Protein AF-A0A3E0NSB4-F1 (afdb_monomer_lite)

Secondary structure (DSSP, 8-state):
--HHHHHHHHHHHHHHHHHHHHHHHHPPPP-SS--HHHHHHHHHHHHHHHHHHHHHHHHHHHHTT-

Radius of gyration: 15.79 Å; chains: 1; bounding box: 33×22×45 Å

Foldseek 3Di:
DPVVVLVVLLVVLVVVLVVLVVCLVPPPDDPDDDPVVNVVSVVSNVVSVVVNVVSVVVVVVVVVPD

Structure (mmCIF, N/CA/C/O backbone):
data_AF-A0A3E0NSB4-F1
#
_entry.id   AF-A0A3E0NSB4-F1
#
loop_
_atom_site.group_PDB
_atom_site.id
_atom_site.type_symbol
_atom_site.label_atom_id
_atom_site.label_alt_id
_atom_site.label_comp_id
_ato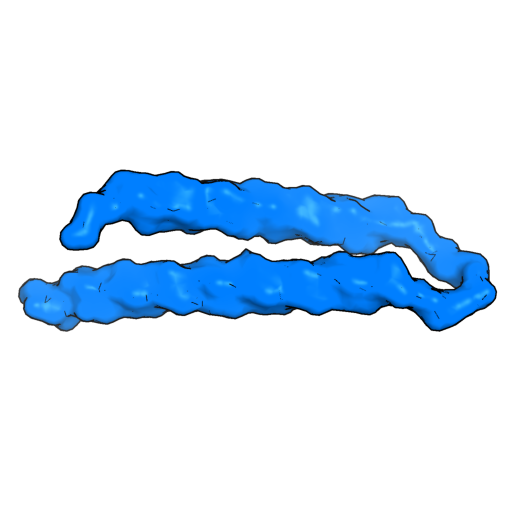m_site.label_asym_id
_atom_site.label_entity_id
_atom_site.label_seq_id
_atom_site.pdbx_PDB_ins_code
_atom_site.Cartn_x
_atom_site.Cartn_y
_atom_site.Cartn_z
_atom_site.occupancy
_atom_site.B_iso_or_equiv
_atom_site.auth_seq_id
_atom_site.auth_comp_id
_atom_site.auth_asym_id
_atom_site.auth_atom_id
_atom_site.pdbx_PDB_model_num
ATOM 1 N N . MET A 1 1 ? -5.081 3.418 25.012 1.00 50.41 1 MET A N 1
ATOM 2 C CA . MET A 1 1 ? -4.557 3.496 23.637 1.00 50.41 1 MET A CA 1
ATOM 3 C C . MET A 1 1 ? -5.018 4.823 23.104 1.00 50.41 1 MET A C 1
ATOM 5 O O . MET A 1 1 ? -6.218 5.054 23.075 1.00 50.41 1 MET A O 1
ATOM 9 N N . ASP A 1 2 ? -4.065 5.710 22.866 1.00 56.41 2 ASP A N 1
ATOM 10 C CA . ASP A 1 2 ? -4.307 7.060 22.383 1.00 56.41 2 ASP A CA 1
ATOM 11 C C . ASP A 1 2 ? -4.840 6.974 20.946 1.00 56.41 2 ASP A C 1
ATOM 13 O O . ASP A 1 2 ? -4.222 6.347 20.087 1.00 56.41 2 ASP A O 1
ATOM 17 N N . THR A 1 3 ? -6.043 7.487 20.702 1.00 62.69 3 THR A N 1
ATOM 18 C CA . THR A 1 3 ? -6.722 7.366 19.400 1.00 62.69 3 THR A CA 1
ATOM 19 C C . THR A 1 3 ? -5.930 8.067 18.291 1.00 62.69 3 THR A C 1
ATOM 21 O O . THR A 1 3 ? -5.929 7.602 17.153 1.00 62.69 3 THR A O 1
ATOM 24 N N . SER A 1 4 ? -5.170 9.103 18.658 1.00 70.50 4 SER A N 1
ATOM 25 C CA . SER A 1 4 ? -4.303 9.888 17.777 1.00 70.50 4 SER A CA 1
ATOM 26 C C . SER A 1 4 ? -3.160 9.069 17.165 1.00 70.50 4 SER A C 1
ATOM 28 O O . SER A 1 4 ? -2.813 9.284 16.005 1.00 70.50 4 SER A O 1
ATOM 30 N N . ASP A 1 5 ? -2.603 8.091 17.889 1.00 74.69 5 ASP A N 1
ATOM 31 C CA . ASP A 1 5 ? -1.579 7.177 17.353 1.00 74.69 5 ASP A CA 1
ATOM 32 C C . ASP A 1 5 ? -2.141 6.258 16.256 1.00 74.69 5 ASP A C 1
ATOM 34 O O . ASP A 1 5 ? -1.461 5.944 15.275 1.00 74.69 5 ASP A O 1
ATOM 38 N N . VAL A 1 6 ? -3.395 5.821 16.406 1.00 73.38 6 VAL A N 1
ATOM 39 C CA . VAL A 1 6 ? -4.064 4.945 15.432 1.00 73.38 6 VAL A CA 1
ATOM 40 C C . VAL A 1 6 ? -4.421 5.723 14.168 1.00 73.38 6 VAL A C 1
ATOM 42 O O . VAL A 1 6 ? -4.176 5.225 13.070 1.00 73.38 6 VAL A O 1
ATOM 45 N N . GLU A 1 7 ? -4.940 6.944 14.318 1.00 76.94 7 GLU A N 1
ATOM 46 C CA . GLU A 1 7 ? -5.278 7.827 13.194 1.00 76.94 7 GLU A CA 1
ATOM 47 C C . GLU A 1 7 ? -4.029 8.223 12.396 1.00 76.94 7 GLU A C 1
ATOM 49 O O . GLU A 1 7 ? -4.006 8.065 11.177 1.00 76.94 7 GLU A O 1
ATOM 54 N N . ASN A 1 8 ? -2.940 8.608 13.069 1.00 86.31 8 ASN A N 1
ATOM 55 C CA . ASN A 1 8 ? -1.680 8.934 12.395 1.00 86.31 8 ASN A CA 1
ATOM 56 C C . ASN A 1 8 ? -1.110 7.725 11.632 1.00 86.31 8 ASN A C 1
ATOM 58 O O . ASN A 1 8 ? -0.597 7.850 10.518 1.00 86.31 8 ASN A O 1
ATOM 62 N N . ARG A 1 9 ? -1.217 6.521 12.207 1.00 86.31 9 ARG A N 1
ATOM 63 C CA . ARG A 1 9 ? -0.758 5.296 11.544 1.00 86.31 9 ARG A CA 1
ATOM 64 C C . ARG A 1 9 ? -1.608 4.950 10.322 1.00 86.31 9 ARG A C 1
ATOM 66 O O . ARG A 1 9 ? -1.043 4.526 9.316 1.00 86.31 9 ARG A O 1
ATOM 73 N N . GLU A 1 10 ? -2.924 5.143 10.394 1.00 87.25 10 GLU A N 1
ATOM 74 C CA . GLU A 1 10 ? -3.826 4.958 9.253 1.00 87.25 10 GLU A CA 1
ATOM 75 C C . GLU A 1 10 ? -3.475 5.927 8.115 1.00 87.25 10 GLU A C 1
ATOM 77 O O . GLU A 1 10 ? -3.220 5.470 7.002 1.00 87.25 10 GLU A O 1
ATOM 82 N N . GLU A 1 11 ? -3.335 7.227 8.396 1.00 89.12 11 GLU A N 1
ATOM 83 C CA . GLU A 1 11 ? -2.964 8.235 7.389 1.00 89.12 11 GLU A CA 1
ATOM 84 C C . GLU A 1 11 ? -1.630 7.916 6.700 1.00 89.12 11 GLU A C 1
ATOM 86 O O . GLU A 1 11 ? -1.503 8.011 5.476 1.00 89.12 11 GLU A O 1
ATOM 91 N N . ARG A 1 12 ? -0.623 7.487 7.471 1.00 90.62 12 ARG A N 1
ATOM 92 C CA . ARG A 1 12 ? 0.685 7.104 6.921 1.00 90.62 12 ARG A CA 1
ATOM 93 C C . ARG A 1 12 ? 0.592 5.902 5.987 1.00 90.62 12 ARG A C 1
ATOM 95 O O . ARG A 1 12 ? 1.195 5.922 4.914 1.00 90.62 12 ARG A O 1
ATOM 102 N N . LEU A 1 13 ? -0.164 4.878 6.378 1.00 91.19 13 LEU A N 1
ATOM 103 C CA . LEU A 1 13 ? -0.372 3.686 5.559 1.00 91.19 13 LEU A CA 1
ATOM 104 C C . LEU A 1 13 ? -1.209 3.999 4.312 1.00 91.19 13 LEU A C 1
ATOM 106 O O . LEU A 1 13 ? -0.949 3.447 3.245 1.00 91.19 13 LEU A O 1
ATOM 110 N N . GLU A 1 14 ? -2.182 4.906 4.394 1.00 91.25 14 GLU A N 1
ATOM 111 C CA . GLU A 1 14 ? -2.935 5.354 3.219 1.00 91.25 14 GLU A CA 1
ATOM 112 C C . GLU A 1 14 ? -2.061 6.124 2.227 1.00 91.25 14 GLU A C 1
ATOM 114 O O . GLU A 1 14 ? -2.134 5.867 1.020 1.00 91.25 14 GLU A O 1
ATOM 119 N N . ALA A 1 15 ? -1.188 7.005 2.720 1.00 92.88 15 ALA A N 1
ATOM 120 C CA . ALA A 1 15 ? -0.222 7.711 1.887 1.00 92.88 15 ALA A CA 1
ATOM 121 C C . ALA A 1 15 ? 0.759 6.739 1.206 1.00 92.88 15 ALA A C 1
ATOM 123 O O . ALA A 1 15 ? 1.047 6.878 0.016 1.00 92.88 15 ALA A O 1
ATOM 124 N N . GLU A 1 16 ? 1.242 5.727 1.930 1.00 92.12 16 GLU A N 1
ATOM 125 C CA . GLU A 1 16 ? 2.120 4.687 1.384 1.00 92.12 16 GLU A CA 1
ATOM 126 C C . GLU A 1 16 ? 1.405 3.824 0.338 1.00 92.12 16 GLU A C 1
ATOM 128 O O . GLU A 1 16 ? 1.939 3.598 -0.750 1.00 92.12 16 GLU A O 1
ATOM 133 N N . LYS A 1 17 ? 0.151 3.432 0.601 1.00 92.06 17 LYS A N 1
ATOM 134 C CA . LYS A 1 17 ? -0.701 2.751 -0.380 1.00 92.06 17 LYS A CA 1
ATOM 135 C C . LYS A 1 17 ? -0.801 3.573 -1.661 1.00 92.06 17 LYS A C 1
ATOM 137 O O . LYS A 1 17 ? -0.633 3.024 -2.743 1.00 92.06 17 LYS A O 1
ATOM 142 N N . GLN A 1 18 ? -1.090 4.868 -1.558 1.00 92.19 18 GLN A N 1
ATOM 143 C CA . GLN A 1 18 ? -1.258 5.722 -2.732 1.00 92.19 18 GLN A CA 1
ATOM 144 C C . GLN A 1 18 ? 0.027 5.802 -3.565 1.00 92.19 18 GLN A C 1
ATOM 146 O O . GLN A 1 18 ? -0.035 5.620 -4.780 1.00 92.19 18 GLN A O 1
ATOM 151 N N . ARG A 1 19 ? 1.186 5.958 -2.913 1.00 91.56 19 ARG A N 1
ATOM 152 C CA . ARG A 1 19 ? 2.493 5.931 -3.590 1.00 91.56 19 ARG A CA 1
ATOM 153 C C . ARG A 1 19 ? 2.729 4.620 -4.334 1.00 91.56 19 ARG A C 1
ATOM 155 O O . ARG A 1 19 ? 3.070 4.653 -5.508 1.00 91.56 19 ARG A O 1
ATOM 162 N N . LEU A 1 20 ? 2.476 3.479 -3.690 1.00 89.88 20 LEU A N 1
ATOM 163 C CA . LEU A 1 20 ? 2.635 2.161 -4.317 1.00 89.88 20 LEU A CA 1
ATOM 164 C C . LEU A 1 20 ? 1.705 1.983 -5.524 1.00 89.88 20 LEU A C 1
ATOM 166 O O . LEU A 1 20 ? 2.110 1.429 -6.540 1.00 89.88 20 LEU A O 1
ATOM 170 N N . TYR A 1 21 ? 0.461 2.460 -5.440 1.00 89.50 21 TYR A N 1
ATOM 171 C CA . TYR A 1 21 ? -0.485 2.411 -6.560 1.00 89.50 21 TYR A CA 1
ATOM 172 C C . TYR A 1 21 ? -0.043 3.287 -7.733 1.00 89.50 21 TYR A C 1
ATOM 174 O O . TYR A 1 21 ? -0.178 2.876 -8.885 1.00 89.50 21 TYR A O 1
ATOM 182 N N . GLU A 1 22 ? 0.468 4.484 -7.455 1.00 90.38 22 GLU A N 1
ATOM 183 C CA . GLU A 1 22 ? 1.025 5.370 -8.477 1.00 90.38 22 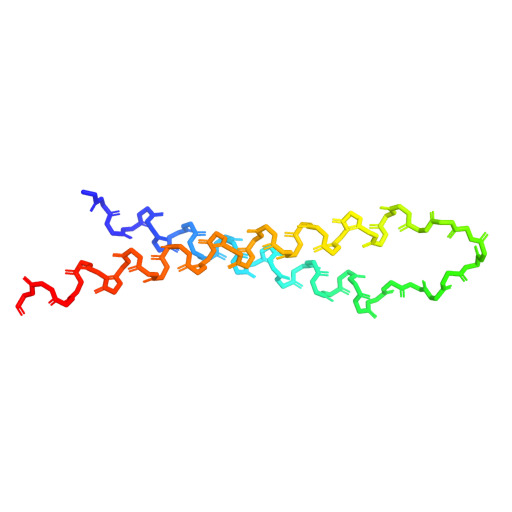GLU A CA 1
ATOM 184 C C . GLU A 1 22 ? 2.259 4.754 -9.127 1.00 90.38 22 GLU A C 1
ATOM 186 O O . GLU A 1 22 ? 2.357 4.755 -10.351 1.00 90.38 22 GLU A O 1
ATOM 191 N N . GLU A 1 23 ? 3.147 4.158 -8.338 1.00 88.56 23 GLU A N 1
ATOM 192 C CA . GLU A 1 23 ? 4.354 3.495 -8.824 1.00 88.56 23 GLU A CA 1
ATOM 193 C C . GLU A 1 23 ? 4.022 2.272 -9.685 1.00 88.56 23 GLU A C 1
ATOM 195 O O . GLU A 1 23 ? 4.542 2.155 -10.78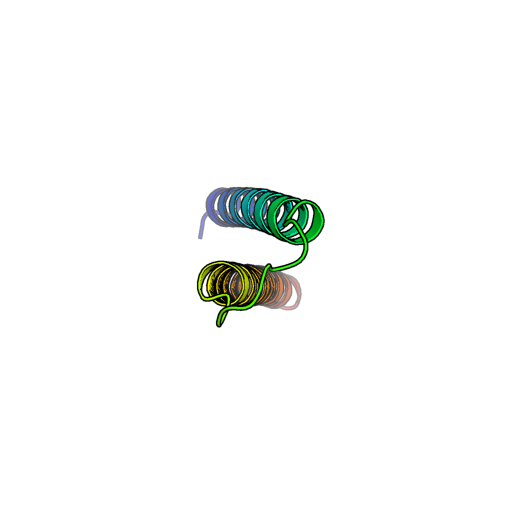6 1.00 88.56 23 GLU A O 1
ATOM 200 N N . ILE A 1 24 ? 3.063 1.434 -9.275 1.00 87.44 24 ILE A N 1
ATOM 201 C CA . ILE A 1 24 ? 2.538 0.312 -10.078 1.00 87.44 24 ILE A CA 1
ATOM 202 C C . ILE A 1 24 ? 1.870 0.806 -11.371 1.00 87.44 24 ILE A C 1
ATOM 204 O O . ILE A 1 24 ? 2.014 0.182 -12.419 1.00 87.44 24 ILE A O 1
ATOM 208 N N . ARG A 1 25 ? 1.120 1.916 -11.316 1.00 86.31 25 ARG A N 1
ATOM 209 C CA . ARG A 1 25 ? 0.396 2.471 -12.474 1.00 86.31 25 ARG A CA 1
ATOM 210 C C . ARG A 1 25 ? 1.329 3.140 -13.481 1.00 86.31 25 ARG A C 1
ATOM 212 O O . ARG A 1 25 ? 1.050 3.115 -14.676 1.00 86.31 25 ARG A O 1
ATOM 219 N N . THR A 1 26 ? 2.381 3.788 -12.993 1.00 87.31 26 THR A N 1
ATOM 220 C CA . THR A 1 26 ? 3.407 4.446 -13.814 1.00 87.31 26 THR A CA 1
ATOM 221 C C . THR A 1 26 ? 4.523 3.493 -14.221 1.00 87.31 26 THR A C 1
ATOM 223 O O . THR A 1 26 ? 5.364 3.867 -15.038 1.00 87.31 26 THR A O 1
ATOM 226 N N . TYR A 1 27 ? 4.505 2.263 -13.700 1.00 80.62 27 TYR A N 1
ATOM 227 C CA . TYR A 1 27 ? 5.492 1.247 -13.999 1.00 80.62 27 TYR A CA 1
ATOM 228 C C . TYR A 1 27 ? 5.490 0.926 -15.505 1.00 80.62 27 TYR A C 1
ATOM 230 O O . TYR A 1 27 ? 4.469 0.470 -16.034 1.00 80.62 27 TYR A O 1
ATOM 238 N N . PRO A 1 28 ? 6.594 1.181 -16.230 1.00 78.88 28 PRO A N 1
ATOM 239 C CA . PRO A 1 28 ? 6.654 0.915 -17.660 1.00 78.88 28 PRO A CA 1
ATOM 240 C C . PRO A 1 28 ? 6.533 -0.591 -17.933 1.00 78.88 28 PRO A C 1
ATOM 242 O O . PRO A 1 28 ? 7.024 -1.418 -17.168 1.00 78.88 28 PRO A O 1
ATOM 245 N N . THR A 1 29 ? 5.880 -0.963 -19.037 1.00 65.56 29 THR A N 1
ATOM 246 C CA . THR A 1 29 ? 5.693 -2.372 -19.419 1.00 65.56 29 THR A CA 1
ATOM 247 C C . THR A 1 29 ? 7.042 -3.094 -19.547 1.00 65.56 29 THR A C 1
ATOM 249 O O . THR A 1 29 ? 7.928 -2.572 -20.232 1.00 65.56 29 THR A O 1
ATOM 252 N N . PRO A 1 30 ? 7.203 -4.283 -18.937 1.00 62.84 30 PRO A N 1
ATOM 253 C CA . PRO A 1 30 ? 8.505 -4.914 -18.772 1.00 62.84 30 PRO A CA 1
ATOM 254 C C . PRO A 1 30 ? 9.110 -5.348 -20.110 1.00 62.84 30 PRO A C 1
ATOM 256 O O . PRO A 1 30 ? 8.500 -6.078 -20.894 1.00 62.84 30 PRO A O 1
ATOM 259 N N . ILE A 1 31 ? 10.359 -4.938 -20.339 1.00 58.28 31 ILE A N 1
ATOM 260 C CA . ILE A 1 31 ? 11.242 -5.536 -21.340 1.00 58.28 31 ILE A CA 1
ATOM 261 C C . ILE A 1 31 ? 11.781 -6.827 -20.706 1.00 58.28 31 ILE A C 1
ATOM 263 O O . ILE A 1 31 ? 12.636 -6.768 -19.834 1.00 58.28 31 ILE A O 1
ATOM 267 N N . ALA A 1 32 ? 11.196 -7.965 -21.094 1.00 53.25 32 ALA A N 1
ATOM 268 C CA . ALA A 1 32 ? 11.581 -9.353 -20.796 1.00 53.25 32 ALA A CA 1
ATOM 269 C C . ALA A 1 32 ? 12.568 -9.587 -19.623 1.00 53.25 32 ALA A C 1
ATOM 271 O O . ALA A 1 32 ? 13.785 -9.552 -19.788 1.00 53.25 32 ALA A O 1
ATOM 272 N N . GLY A 1 33 ? 12.024 -9.951 -18.461 1.00 59.12 33 GLY A N 1
ATOM 273 C CA . GLY A 1 33 ? 12.758 -10.417 -17.283 1.00 59.12 33 GLY A CA 1
ATOM 274 C C . GLY A 1 33 ? 11.791 -10.544 -16.112 1.00 59.12 33 GLY A C 1
ATOM 275 O O . GLY A 1 33 ? 10.836 -9.778 -16.041 1.00 59.12 33 GLY A O 1
ATOM 276 N N . CYS A 1 34 ? 11.972 -11.537 -15.237 1.00 71.56 34 CYS A N 1
ATOM 277 C CA . CYS A 1 34 ? 11.163 -11.677 -14.024 1.00 71.56 34 CYS A CA 1
ATOM 2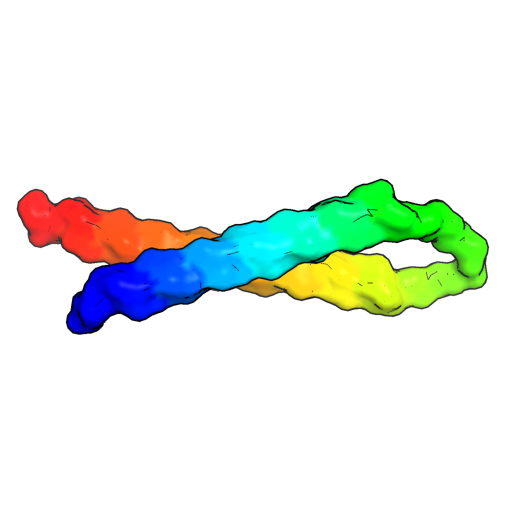78 C C . CYS A 1 34 ? 11.219 -10.356 -13.251 1.00 71.56 34 CYS A C 1
ATOM 280 O O . CYS A 1 34 ? 12.270 -9.997 -12.721 1.00 71.56 34 CYS A O 1
ATOM 282 N N . ASP A 1 35 ? 10.115 -9.614 -13.252 1.00 80.44 35 ASP A N 1
ATOM 283 C CA . ASP A 1 35 ? 10.086 -8.258 -12.731 1.00 80.44 35 ASP A CA 1
ATOM 284 C C . ASP A 1 35 ? 9.966 -8.301 -11.206 1.00 80.44 35 ASP A C 1
ATOM 286 O O . ASP A 1 35 ? 8.895 -8.169 -10.609 1.00 80.44 35 ASP A O 1
ATOM 290 N N . GLN A 1 36 ? 11.098 -8.599 -10.565 1.00 84.38 36 GLN A N 1
ATOM 291 C CA . GLN A 1 36 ? 11.209 -8.680 -9.112 1.00 84.38 36 GLN A CA 1
ATOM 292 C C . GLN A 1 36 ? 10.798 -7.363 -8.452 1.00 84.38 36 GLN A C 1
ATOM 294 O O . GLN A 1 36 ? 10.270 -7.384 -7.342 1.00 84.38 36 GLN A O 1
ATOM 299 N N . GLN A 1 37 ? 10.999 -6.235 -9.138 1.00 83.25 37 GLN A N 1
ATOM 300 C CA . GLN A 1 37 ? 10.596 -4.923 -8.658 1.00 83.25 37 GLN A CA 1
ATOM 301 C C . GLN A 1 37 ? 9.070 -4.789 -8.657 1.00 83.25 37 GLN A C 1
ATOM 303 O O . GLN A 1 37 ? 8.497 -4.403 -7.640 1.00 83.25 37 GLN A O 1
ATOM 308 N N . PHE A 1 38 ? 8.393 -5.195 -9.729 1.00 84.50 38 PHE A N 1
ATOM 309 C CA . PHE A 1 38 ? 6.933 -5.214 -9.779 1.00 84.50 38 PHE A CA 1
ATOM 310 C C . PHE A 1 38 ? 6.327 -6.169 -8.742 1.00 84.50 38 PHE A C 1
ATOM 312 O O . PHE A 1 38 ? 5.393 -5.803 -8.026 1.00 84.50 38 PHE A O 1
ATOM 319 N N . ASN A 1 39 ? 6.897 -7.369 -8.591 1.00 85.62 39 ASN A N 1
ATOM 320 C CA . ASN A 1 39 ? 6.467 -8.319 -7.561 1.00 85.62 39 ASN A CA 1
ATOM 321 C C . ASN A 1 39 ? 6.640 -7.742 -6.151 1.00 85.62 39 ASN A C 1
ATOM 323 O O . ASN A 1 39 ? 5.737 -7.859 -5.324 1.00 85.62 39 ASN A O 1
ATOM 327 N N . TYR A 1 40 ? 7.755 -7.056 -5.889 1.00 88.62 40 TYR A N 1
ATOM 328 C CA . TYR A 1 40 ? 7.973 -6.365 -4.622 1.00 88.62 40 TYR A CA 1
ATOM 329 C C . TYR A 1 40 ? 6.914 -5.281 -4.378 1.00 88.62 40 TYR A C 1
ATOM 331 O O . TYR A 1 40 ? 6.344 -5.231 -3.289 1.00 88.62 40 TYR A O 1
ATOM 339 N N . LEU A 1 41 ? 6.589 -4.457 -5.381 1.00 88.62 41 LEU A N 1
ATOM 340 C CA . LEU A 1 41 ? 5.548 -3.427 -5.266 1.00 88.62 41 LEU A CA 1
ATOM 341 C C . LEU A 1 41 ? 4.172 -4.029 -4.935 1.00 88.62 41 LEU A C 1
ATOM 343 O O . LEU A 1 41 ? 3.461 -3.504 -4.075 1.00 88.62 41 LEU A O 1
ATOM 347 N N . LEU A 1 42 ? 3.813 -5.155 -5.560 1.00 88.81 42 LEU A N 1
ATOM 348 C CA . LEU A 1 42 ? 2.576 -5.885 -5.262 1.00 88.81 42 LEU A CA 1
ATOM 349 C C . LEU A 1 42 ? 2.562 -6.451 -3.836 1.00 88.81 42 LEU A C 1
ATOM 351 O O . LEU A 1 42 ? 1.555 -6.335 -3.134 1.00 88.81 42 LEU A O 1
ATOM 355 N N . GLU A 1 43 ? 3.672 -7.032 -3.380 1.00 92.50 43 GLU A N 1
ATOM 356 C CA . GLU A 1 43 ? 3.792 -7.530 -2.008 1.00 92.50 43 GLU A CA 1
ATOM 357 C C . GLU A 1 43 ? 3.672 -6.402 -0.978 1.00 92.50 43 GLU A C 1
ATOM 359 O O . GLU A 1 43 ? 2.970 -6.562 0.024 1.00 92.50 43 GLU A O 1
ATOM 364 N N . GLN A 1 44 ? 4.313 -5.254 -1.220 1.00 92.69 44 GLN A N 1
ATOM 365 C CA . GLN A 1 44 ? 4.188 -4.088 -0.342 1.00 92.69 44 GLN A CA 1
ATOM 366 C C . GLN A 1 44 ? 2.749 -3.577 -0.309 1.00 92.69 44 GLN A C 1
ATOM 368 O O . GLN A 1 44 ? 2.202 -3.341 0.769 1.00 92.69 44 GLN A O 1
ATOM 373 N N . GLN A 1 45 ? 2.089 -3.496 -1.468 1.00 92.12 45 GLN A N 1
ATOM 374 C CA . GLN A 1 45 ? 0.685 -3.103 -1.544 1.00 92.12 45 GLN A CA 1
ATOM 375 C C . GLN A 1 45 ? -0.198 -4.033 -0.699 1.00 92.12 45 GLN A C 1
ATOM 377 O O . GLN A 1 45 ? -1.024 -3.560 0.087 1.00 92.12 45 GLN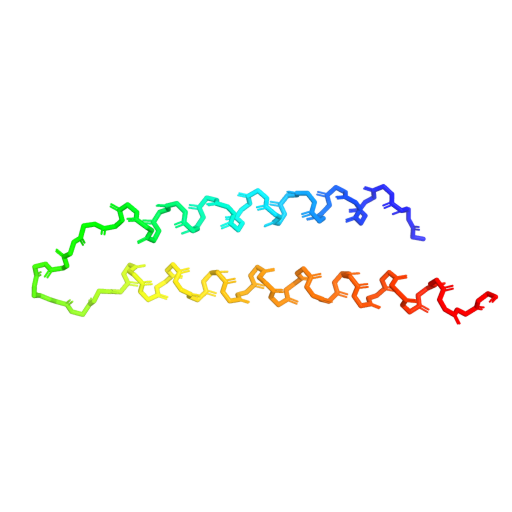 A O 1
ATOM 382 N N . ALA A 1 46 ? -0.001 -5.348 -0.816 1.00 92.88 46 ALA A N 1
ATOM 383 C CA . ALA A 1 46 ? -0.755 -6.336 -0.051 1.00 92.88 46 ALA A CA 1
ATOM 384 C C . ALA A 1 46 ? -0.528 -6.194 1.464 1.00 92.88 46 ALA A C 1
ATOM 386 O O . ALA A 1 46 ? -1.485 -6.273 2.239 1.00 92.88 46 ALA A O 1
ATOM 387 N N . ARG A 1 47 ? 0.714 -5.937 1.896 1.00 93.62 47 ARG A N 1
ATOM 388 C CA . ARG A 1 47 ? 1.050 -5.715 3.313 1.00 93.62 47 ARG A CA 1
ATOM 389 C C . ARG A 1 47 ? 0.356 -4.477 3.876 1.00 93.62 47 ARG A C 1
ATOM 391 O O . ARG A 1 47 ? -0.306 -4.582 4.907 1.00 93.62 47 ARG A O 1
ATOM 398 N N . VAL A 1 48 ? 0.446 -3.345 3.178 1.00 92.00 48 VAL A N 1
ATOM 399 C CA . VAL A 1 48 ? -0.160 -2.074 3.608 1.00 92.00 48 VAL A CA 1
ATOM 400 C C . VAL A 1 48 ? -1.683 -2.194 3.703 1.00 92.00 48 VAL A C 1
ATOM 402 O O . VAL A 1 48 ? -2.283 -1.785 4.697 1.00 92.00 48 VAL A O 1
ATOM 405 N N . VAL A 1 49 ? -2.326 -2.826 2.715 1.00 91.81 49 VAL A N 1
ATOM 406 C CA . VAL A 1 49 ? -3.780 -3.062 2.730 1.00 91.81 49 VAL A CA 1
ATOM 407 C C . VAL A 1 49 ? -4.189 -3.983 3.882 1.00 91.81 49 VAL A C 1
ATOM 409 O O . VAL A 1 49 ? -5.194 -3.728 4.550 1.00 91.81 49 VAL A O 1
ATOM 412 N N . ALA A 1 50 ? -3.426 -5.045 4.147 1.00 92.94 50 ALA A N 1
ATOM 413 C CA . ALA A 1 50 ? -3.700 -5.938 5.269 1.00 92.94 50 ALA A CA 1
ATOM 414 C C . ALA A 1 50 ? -3.576 -5.215 6.620 1.00 92.94 50 ALA A C 1
ATOM 416 O O . ALA A 1 50 ? -4.394 -5.441 7.514 1.00 92.94 50 ALA A O 1
ATOM 417 N N . GLU A 1 51 ? -2.589 -4.331 6.772 1.00 92.00 51 GLU A N 1
ATOM 418 C CA . GLU A 1 51 ? -2.398 -3.555 7.996 1.00 92.00 51 GLU A CA 1
ATOM 419 C C . GLU A 1 51 ? -3.509 -2.518 8.209 1.00 92.00 51 GLU A C 1
ATOM 421 O O . GLU A 1 51 ? -4.087 -2.470 9.295 1.00 92.00 51 GLU A O 1
ATOM 426 N N . LEU A 1 52 ? -3.901 -1.784 7.161 1.00 90.62 52 LEU A N 1
ATOM 427 C CA . LEU A 1 52 ? -5.054 -0.874 7.197 1.00 90.62 52 LEU A CA 1
ATOM 428 C C . LEU A 1 52 ? -6.338 -1.599 7.611 1.00 90.62 52 LEU A C 1
ATOM 430 O O . LEU A 1 52 ? -7.065 -1.137 8.489 1.00 90.62 52 LEU A O 1
ATOM 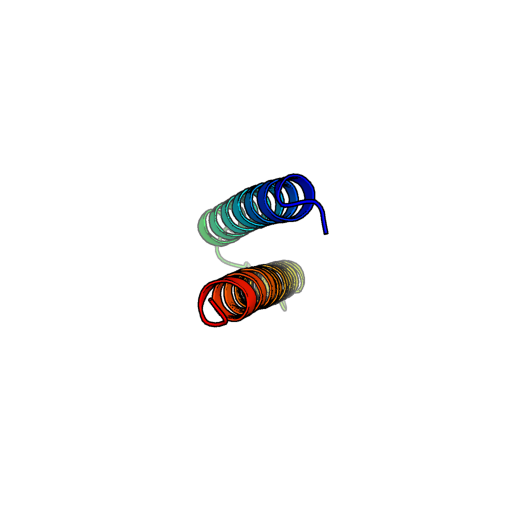434 N N . ASN A 1 53 ? -6.600 -2.775 7.035 1.00 90.00 53 ASN A N 1
ATOM 435 C CA . ASN A 1 53 ? -7.769 -3.572 7.402 1.00 90.00 53 ASN A CA 1
ATOM 436 C C . ASN A 1 53 ? -7.739 -4.013 8.870 1.00 90.00 53 ASN A C 1
ATOM 438 O O . ASN A 1 53 ? -8.783 -4.016 9.525 1.00 90.00 53 ASN A O 1
ATOM 442 N N . ARG A 1 54 ? -6.562 -4.354 9.414 1.00 89.44 54 ARG A N 1
ATOM 443 C CA . ARG A 1 54 ? -6.412 -4.681 10.842 1.00 89.44 54 ARG A CA 1
ATOM 444 C C . ARG A 1 54 ? -6.689 -3.473 11.730 1.00 89.44 54 ARG A C 1
ATOM 446 O O . ARG A 1 54 ? -7.422 -3.624 12.703 1.00 89.44 54 ARG A O 1
ATOM 453 N N . LEU A 1 55 ? -6.154 -2.297 11.393 1.00 87.38 55 LEU A N 1
ATOM 454 C CA . LEU A 1 55 ? -6.394 -1.061 12.150 1.00 87.38 55 LEU A CA 1
ATOM 455 C C . LEU A 1 55 ? -7.879 -0.685 12.147 1.00 87.38 55 LEU A C 1
ATOM 457 O O . LEU A 1 55 ? -8.456 -0.442 13.207 1.00 87.38 55 LEU A O 1
ATOM 461 N N . ARG A 1 56 ? -8.527 -0.743 10.979 1.00 87.31 56 ARG A N 1
ATOM 462 C CA . ARG A 1 56 ? -9.968 -0.487 10.837 1.00 87.31 56 ARG A CA 1
ATOM 463 C C . ARG A 1 56 ? -10.804 -1.494 11.620 1.00 87.31 56 ARG A C 1
ATOM 465 O O . ARG A 1 56 ? -11.682 -1.100 12.377 1.00 87.31 56 ARG A O 1
ATOM 472 N N . SER A 1 57 ? -10.487 -2.784 11.518 1.00 87.69 57 SER A N 1
ATOM 473 C CA . SER A 1 57 ? -11.187 -3.831 12.277 1.00 87.69 57 SER A CA 1
ATOM 474 C C . SER A 1 57 ? -11.027 -3.648 13.788 1.00 87.69 57 SER A C 1
ATOM 476 O O . SER A 1 57 ? -11.986 -3.829 14.535 1.00 87.69 57 SER A O 1
ATOM 478 N N . ALA A 1 58 ? -9.835 -3.258 14.252 1.00 85.12 58 ALA A N 1
ATOM 479 C CA . ALA A 1 58 ? -9.586 -2.964 15.661 1.00 85.12 58 ALA A CA 1
ATOM 480 C C . ALA A 1 58 ? -10.402 -1.750 16.142 1.00 85.12 58 ALA A C 1
ATOM 482 O O . ALA A 1 58 ? -11.002 -1.809 17.215 1.00 85.12 58 ALA A O 1
ATOM 483 N N . ARG A 1 59 ? -10.491 -0.691 15.327 1.00 81.88 59 ARG A N 1
ATOM 484 C CA . ARG A 1 59 ? -11.310 0.500 15.599 1.00 81.88 59 ARG A CA 1
ATOM 485 C C . ARG A 1 59 ? -12.803 0.168 15.679 1.00 81.88 59 ARG A C 1
ATOM 487 O O . ARG A 1 59 ? -13.474 0.576 16.629 1.00 81.88 59 ARG A O 1
ATOM 494 N N . GLU A 1 60 ? -13.323 -0.622 14.745 1.00 81.00 60 GLU A N 1
ATOM 495 C CA . GLU A 1 60 ? -14.725 -1.059 14.769 1.00 81.00 60 GLU A CA 1
ATOM 496 C C . GLU A 1 60 ? -15.018 -1.963 15.978 1.00 81.00 60 GLU A C 1
ATOM 498 O O . GLU A 1 60 ? -16.030 -1.787 16.657 1.00 81.00 60 GLU A O 1
ATOM 503 N N . ALA A 1 61 ? -14.095 -2.864 16.337 1.00 78.19 61 ALA A N 1
ATOM 504 C CA . ALA A 1 61 ? -14.225 -3.715 17.521 1.00 78.19 61 ALA A CA 1
ATOM 505 C C . ALA A 1 61 ? -14.245 -2.920 18.840 1.00 78.19 61 ALA A C 1
ATOM 507 O O . ALA A 1 61 ? -14.875 -3.355 19.807 1.00 78.19 61 ALA A O 1
ATOM 508 N N . THR A 1 62 ? -13.576 -1.762 18.891 1.00 70.44 62 THR A N 1
ATOM 509 C CA . THR A 1 62 ? -13.674 -0.840 20.034 1.00 70.44 62 THR A CA 1
ATOM 510 C C . THR A 1 62 ? -14.967 -0.028 20.043 1.00 70.44 62 THR A C 1
ATOM 512 O O . THR A 1 62 ? -15.459 0.305 21.116 1.00 70.44 62 THR A O 1
ATOM 515 N N . LYS A 1 63 ? -15.547 0.255 18.872 1.00 65.19 63 LYS A N 1
ATOM 516 C CA . LYS A 1 63 ? -16.758 1.073 18.722 1.00 65.19 63 LYS A CA 1
ATOM 517 C C . LYS A 1 63 ? -18.051 0.281 18.951 1.00 65.19 63 LYS A C 1
ATOM 519 O O . LYS A 1 63 ? -19.005 0.827 19.486 1.00 65.19 63 LYS A O 1
ATOM 524 N N . GLY A 1 64 ? -18.075 -1.005 18.594 1.00 59.94 64 GLY A N 1
ATOM 525 C CA . GLY A 1 64 ? -19.245 -1.884 18.736 1.00 59.94 64 GLY A CA 1
ATOM 526 C C . GLY A 1 64 ? -19.469 -2.479 20.132 1.00 59.94 64 GLY A C 1
ATOM 527 O O . GLY A 1 64 ? -20.360 -3.307 20.295 1.00 59.94 64 GLY A O 1
ATOM 528 N N . ARG A 1 65 ? -18.655 -2.115 21.132 1.00 56.72 65 ARG A N 1
ATOM 529 C CA . ARG A 1 65 ? -18.746 -2.636 22.510 1.00 56.72 65 ARG A CA 1
ATOM 530 C C . ARG A 1 65 ? -19.327 -1.620 23.503 1.00 56.72 65 ARG A C 1
ATOM 532 O O . ARG A 1 65 ? -19.122 -1.778 24.705 1.00 56.72 65 ARG A O 1
ATOM 539 N N . SER A 1 66 ? -19.993 -0.582 22.994 1.00 45.28 66 SER A N 1
ATOM 540 C CA . SER A 1 66 ? -20.576 0.508 23.778 1.00 45.28 66 SER A CA 1
ATOM 541 C C . SER A 1 66 ? -22.093 0.535 23.705 1.00 45.28 66 SER A C 1
ATOM 543 O O . SER A 1 66 ? -22.646 0.094 22.674 1.00 45.28 66 SER A O 1
#

pLDDT: mean 81.37, std 12.61, range [45.28, 93.62]

Sequence (66 aa):
MDTSDVENREERLEAEKQRLYEEIRTYPTPIAGCDQQFNYLLEQQARVVAELNRLRSAREATKGRS